Protein AF-A0A3B9HZF1-F1 (afdb_monomer_lite)

Sequence (128 aa):
EDDALPRITVPADITVSQLGKYLEVDAVAIVKKLFSIGVVASLNQRLEDSHIQMIGQEFGKDIVFSEDVFEIEDTEDAASDLKLRPPVVTIMGHVDHGKTSLIDYIRKAHVADKEFGGITQHIGAYQV

Secondary structure (DSSP, 8-state):
----PPEEEEESS-BHHHHHHHHTS-HHHHHHHHHHTT----TT-B--HHHHHHHHHHTT-EEEEE--------PPPPTTT----PPP-----STTS-HHHHHHHHHT---GGGSGGGS--S------

pLDDT: mean 83.38, std 10.94, range [35.78, 94.12]

Structure (mmCIF, N/CA/C/O backbone):
data_AF-A0A3B9HZF1-F1
#
_entry.id   AF-A0A3B9HZF1-F1
#
loop_
_atom_site.group_PDB
_atom_site.id
_atom_site.type_symbol
_atom_site.label_atom_id
_atom_site.label_alt_id
_atom_site.label_comp_id
_atom_site.label_asym_id
_atom_site.label_entity_id
_atom_site.label_seq_id
_atom_site.pdbx_PDB_ins_code
_atom_site.Cartn_x
_atom_site.Cartn_y
_atom_site.Cartn_z
_atom_site.occupancy
_atom_site.B_iso_or_equiv
_atom_site.auth_seq_id
_atom_site.auth_comp_id
_atom_site.auth_asym_id
_atom_site.auth_atom_id
_atom_site.pdbx_PDB_model_num
ATOM 1 N N . GLU A 1 1 ? -24.466 -6.651 36.541 1.00 35.78 1 GLU A N 1
ATOM 2 C CA . GLU A 1 1 ? -24.026 -7.595 35.499 1.00 35.78 1 GLU A CA 1
ATOM 3 C C . GLU A 1 1 ? -23.983 -6.812 34.196 1.00 35.78 1 GLU A C 1
ATOM 5 O O . GLU A 1 1 ? -24.959 -6.137 33.901 1.00 35.78 1 GLU A O 1
ATOM 10 N N . ASP A 1 2 ? -22.790 -6.772 33.601 1.00 48.22 2 ASP A N 1
ATOM 11 C CA . ASP A 1 2 ? -22.318 -6.097 32.377 1.00 48.22 2 ASP A CA 1
ATOM 12 C C . ASP A 1 2 ? -23.164 -4.982 31.736 1.00 48.22 2 ASP A C 1
ATOM 14 O O . ASP A 1 2 ? -23.992 -5.226 30.864 1.00 48.22 2 ASP A O 1
ATOM 18 N N . ASP A 1 3 ? -22.822 -3.731 32.062 1.00 51.53 3 ASP A N 1
ATOM 19 C CA . ASP A 1 3 ? -23.144 -2.544 31.252 1.00 51.53 3 ASP A CA 1
ATOM 20 C C . ASP A 1 3 ? -22.057 -2.358 30.171 1.00 51.53 3 ASP A C 1
ATOM 22 O O . ASP A 1 3 ? -21.340 -1.357 30.112 1.00 51.53 3 ASP A O 1
ATOM 26 N N . ALA A 1 4 ? -21.818 -3.415 29.389 1.00 65.31 4 ALA A N 1
ATOM 27 C CA . ALA A 1 4 ? -20.789 -3.414 28.358 1.00 65.31 4 ALA A CA 1
ATOM 28 C C . ALA A 1 4 ? -21.303 -2.633 27.142 1.00 65.31 4 ALA A C 1
ATOM 30 O O . ALA A 1 4 ? -22.179 -3.104 26.413 1.00 65.31 4 ALA A O 1
ATOM 31 N N . LEU A 1 5 ? -20.757 -1.431 26.931 1.00 72.25 5 LEU A N 1
ATOM 32 C CA . LEU A 1 5 ? -21.042 -0.624 25.746 1.00 72.25 5 LEU A CA 1
ATOM 33 C C . LEU A 1 5 ? -20.802 -1.456 24.468 1.00 72.25 5 LEU A C 1
ATOM 35 O O . LEU A 1 5 ? -19.841 -2.231 24.413 1.00 72.25 5 LEU A O 1
ATOM 39 N N . PRO A 1 6 ? -21.638 -1.305 23.425 1.00 81.25 6 PRO A N 1
ATOM 40 C CA . PRO A 1 6 ? -21.430 -1.976 22.148 1.00 81.25 6 PRO A CA 1
ATOM 41 C C . PRO A 1 6 ? -20.037 -1.658 21.597 1.00 81.25 6 PRO A C 1
ATOM 43 O O . PRO A 1 6 ? -19.693 -0.496 21.362 1.00 81.25 6 PRO A O 1
ATOM 46 N N . ARG A 1 7 ? -19.238 -2.711 21.397 1.00 84.19 7 ARG A N 1
ATOM 47 C CA . ARG A 1 7 ? -17.890 -2.606 20.837 1.00 84.19 7 ARG A CA 1
ATOM 48 C C . ARG A 1 7 ? -17.957 -2.363 19.341 1.00 84.19 7 ARG A C 1
ATOM 50 O O . ARG A 1 7 ? -18.601 -3.123 18.618 1.00 84.19 7 ARG A O 1
ATOM 57 N N . ILE A 1 8 ? -17.252 -1.336 18.886 1.00 86.38 8 ILE A N 1
ATOM 58 C CA . ILE A 1 8 ? -17.058 -1.056 17.468 1.00 86.38 8 ILE A CA 1
ATOM 59 C C . ILE A 1 8 ? -15.575 -1.096 17.129 1.00 86.38 8 ILE A C 1
ATOM 61 O O . ILE A 1 8 ? -14.732 -0.590 17.869 1.00 86.38 8 ILE A O 1
ATOM 65 N N . THR A 1 9 ? -15.269 -1.691 15.984 1.00 85.56 9 THR A N 1
ATOM 66 C CA . THR A 1 9 ? -13.916 -1.706 15.443 1.00 85.56 9 THR A CA 1
ATOM 67 C C . THR A 1 9 ? -13.769 -0.569 14.445 1.00 85.56 9 THR A C 1
ATOM 69 O O . THR A 1 9 ? -14.561 -0.473 13.504 1.00 85.56 9 THR A O 1
ATOM 72 N N . VAL A 1 10 ? -12.776 0.296 14.649 1.00 86.62 10 VAL A N 1
ATOM 73 C CA . VAL A 1 10 ? -12.472 1.410 13.739 1.00 86.62 10 VAL A CA 1
ATOM 74 C C . VAL A 1 10 ? -10.992 1.400 13.350 1.00 86.62 10 VAL A C 1
ATOM 76 O O . VAL A 1 10 ? -10.158 1.037 14.178 1.00 86.62 10 VAL A O 1
ATOM 79 N N . PRO A 1 11 ? -10.631 1.833 12.132 1.00 83.62 11 PRO A N 1
ATOM 80 C CA . PRO A 1 11 ? -9.235 2.057 11.769 1.00 83.62 11 PRO A CA 1
ATOM 81 C C . PRO A 1 11 ? -8.563 3.081 12.690 1.00 83.62 11 PRO A C 1
ATOM 83 O O . PRO A 1 11 ? -9.188 4.083 13.040 1.00 83.62 11 PRO A O 1
ATOM 86 N N . ALA A 1 12 ? -7.286 2.867 13.024 1.00 77.56 12 ALA A N 1
ATOM 87 C CA . ALA A 1 12 ? -6.489 3.831 13.794 1.00 77.56 12 ALA A CA 1
ATOM 88 C C . ALA A 1 12 ? -6.352 5.187 13.068 1.00 77.56 12 ALA A C 1
ATOM 90 O O . ALA A 1 12 ? -6.384 6.246 13.682 1.00 77.56 12 ALA A O 1
ATOM 91 N N . ASP A 1 13 ? -6.289 5.177 11.732 1.00 82.75 13 ASP A N 1
ATOM 92 C CA . ASP A 1 13 ? -6.177 6.392 10.916 1.00 82.75 13 ASP A CA 1
ATOM 93 C C . ASP A 1 13 ? -7.543 6.836 10.359 1.00 82.75 13 ASP A C 1
ATOM 95 O O . ASP A 1 13 ? -7.844 6.670 9.172 1.00 82.75 13 A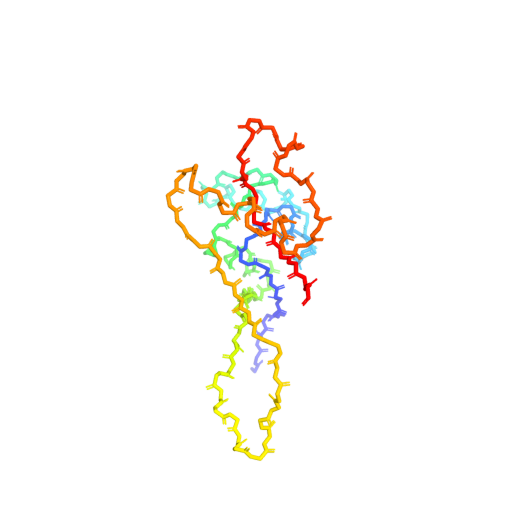SP A O 1
ATOM 99 N N . ILE A 1 14 ? -8.401 7.375 11.232 1.00 89.31 14 ILE A N 1
ATOM 100 C CA . ILE A 1 14 ? -9.775 7.776 10.890 1.00 89.31 14 ILE A CA 1
ATOM 101 C C . ILE A 1 14 ? -10.020 9.287 11.043 1.00 89.31 14 ILE A C 1
ATOM 103 O O . ILE A 1 14 ? -9.559 9.948 11.975 1.00 89.31 14 ILE A O 1
ATOM 107 N N . THR A 1 15 ? -10.783 9.861 10.107 1.00 92.38 15 THR A N 1
ATOM 108 C CA . THR A 1 15 ? -11.225 11.267 10.168 1.00 92.38 15 THR A CA 1
ATOM 109 C C . THR A 1 15 ? -12.522 11.443 10.957 1.00 92.38 15 THR A C 1
ATOM 111 O O . THR A 1 15 ? -13.315 10.510 11.069 1.00 92.38 15 THR A O 1
ATOM 114 N N . VAL A 1 16 ? -12.811 12.665 11.420 1.00 91.56 16 VAL A N 1
ATOM 115 C CA . VAL A 1 16 ? -14.075 13.004 12.113 1.00 91.56 16 VAL A CA 1
ATOM 116 C C . VAL A 1 16 ? -15.314 12.553 11.322 1.00 91.56 16 VAL A C 1
ATOM 118 O O . VAL A 1 16 ? -16.250 11.982 11.882 1.00 91.56 16 VAL A O 1
ATOM 121 N N . SER A 1 17 ? -15.323 12.783 10.005 1.00 89.94 17 SER A N 1
ATOM 122 C CA . SER A 1 17 ? -16.438 12.397 9.132 1.00 89.94 17 SER A CA 1
ATOM 123 C C . SER A 1 17 ? -16.625 10.883 9.029 1.00 89.94 17 SER A C 1
ATOM 125 O O . SER A 1 17 ? -17.757 10.404 8.972 1.00 89.94 17 SER A O 1
ATOM 127 N N . GLN A 1 18 ? -15.529 10.125 9.008 1.00 89.19 18 GLN A N 1
ATOM 128 C CA . GLN A 1 18 ? -15.562 8.669 8.971 1.00 89.19 18 GLN A CA 1
ATOM 129 C C . GLN A 1 18 ? -15.961 8.114 10.335 1.00 89.19 18 GLN A C 1
ATOM 131 O O . GLN A 1 18 ? -16.821 7.242 10.384 1.00 89.19 18 GLN A O 1
ATOM 136 N N . LEU A 1 19 ? -15.429 8.664 11.429 1.00 89.75 19 LEU A N 1
ATOM 137 C CA . LEU A 1 19 ? -15.791 8.267 12.787 1.00 89.75 19 LEU A CA 1
ATOM 138 C C . LEU A 1 19 ? -17.299 8.419 13.030 1.00 89.75 19 LEU A C 1
ATOM 140 O O . LEU A 1 19 ? -17.917 7.516 13.583 1.00 89.75 19 LEU A O 1
ATOM 144 N N . GLY A 1 20 ? -17.916 9.491 12.521 1.00 89.50 20 GLY A N 1
ATOM 145 C CA . GLY A 1 20 ? -19.374 9.660 12.550 1.00 89.50 20 GLY A CA 1
ATOM 146 C C . GLY A 1 20 ? -20.145 8.531 11.863 1.00 89.50 20 GLY A C 1
ATOM 147 O O . GLY A 1 20 ? -21.185 8.108 12.361 1.00 89.50 20 GLY A O 1
ATOM 148 N N . LYS A 1 21 ? -19.612 7.962 10.774 1.00 89.88 21 LYS A N 1
ATOM 149 C CA . LYS A 1 21 ? -20.233 6.808 10.100 1.00 89.88 21 LYS A CA 1
ATOM 150 C C . LYS A 1 21 ? -20.165 5.536 10.945 1.00 89.88 21 LYS A C 1
ATOM 152 O O . LYS A 1 21 ? -21.148 4.810 10.982 1.00 89.88 21 LYS A O 1
ATOM 157 N N . TYR A 1 22 ? -19.048 5.282 11.630 1.00 87.81 22 TYR A N 1
ATOM 158 C CA . TYR A 1 22 ? -18.905 4.121 12.526 1.00 87.81 22 TYR A CA 1
ATOM 159 C C . TYR A 1 22 ? -19.734 4.275 13.807 1.00 87.81 22 TYR A C 1
ATOM 161 O O . TYR A 1 22 ? -20.329 3.318 14.306 1.00 87.81 22 TYR A O 1
ATOM 169 N N . LEU A 1 23 ? -19.804 5.497 14.334 1.00 87.69 23 LEU A N 1
ATOM 170 C CA . LEU A 1 23 ? -20.603 5.812 15.511 1.00 87.69 23 LEU A CA 1
ATOM 171 C C . LEU A 1 23 ? -22.097 5.954 15.200 1.00 87.69 23 LEU A C 1
ATOM 173 O O . LEU A 1 23 ? -22.881 5.912 16.140 1.00 87.69 23 LEU A O 1
ATOM 177 N N . GLU A 1 24 ? -22.506 6.030 13.930 1.00 87.44 24 GLU A N 1
ATOM 178 C CA . GLU A 1 24 ? -23.885 6.335 13.500 1.00 87.44 24 GLU A CA 1
ATOM 179 C C . GLU A 1 24 ? -24.389 7.668 14.078 1.00 87.44 24 GLU A C 1
ATOM 181 O O . GLU A 1 24 ? -25.546 7.824 14.465 1.00 87.44 24 GLU A O 1
ATOM 186 N N . VAL A 1 25 ? -23.485 8.645 14.143 1.00 88.12 25 VAL A N 1
ATOM 187 C CA . VAL A 1 25 ? -23.723 9.979 14.697 1.00 88.12 25 VAL A CA 1
ATOM 188 C C . VAL A 1 25 ? -23.297 11.025 13.673 1.00 88.12 25 VAL A C 1
ATOM 190 O O . VAL A 1 25 ? -22.292 10.872 12.976 1.00 88.12 25 VAL A O 1
ATOM 193 N N . ASP A 1 26 ? -24.034 12.133 13.603 1.00 90.94 26 ASP A N 1
ATOM 194 C CA . ASP A 1 26 ? -23.664 13.259 12.752 1.00 90.94 26 ASP A CA 1
ATOM 195 C C . ASP A 1 26 ? -22.26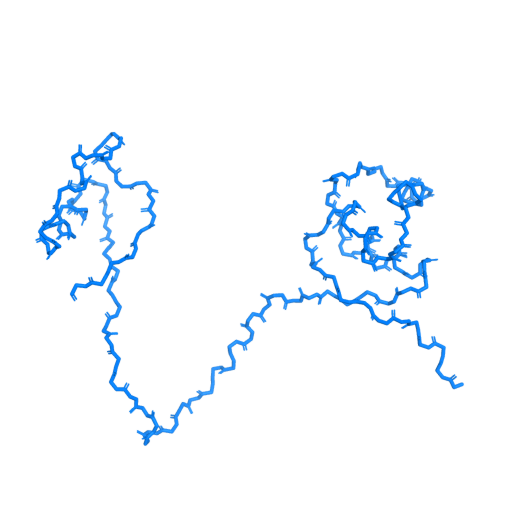2 13.781 13.088 1.00 90.94 26 ASP A C 1
ATOM 197 O O . ASP A 1 26 ? -21.966 14.165 14.222 1.00 90.94 26 ASP A O 1
ATOM 201 N N . ALA A 1 27 ? -21.411 13.908 12.068 1.00 89.19 27 ALA A N 1
ATOM 202 C CA . ALA A 1 27 ? -20.053 14.430 12.226 1.00 89.19 27 ALA A CA 1
ATOM 203 C C . ALA A 1 27 ? -20.030 15.831 12.872 1.00 89.19 27 ALA A C 1
ATOM 205 O O . ALA A 1 27 ? -19.103 16.175 13.601 1.00 89.19 27 ALA A O 1
ATOM 206 N N . VAL A 1 28 ? -21.085 16.629 12.673 1.00 90.25 28 VAL A N 1
ATOM 207 C CA . VAL A 1 28 ? -21.257 17.942 13.315 1.00 90.25 28 VAL A CA 1
ATOM 208 C C . VAL A 1 28 ? -21.399 17.822 14.837 1.00 90.25 28 VAL A C 1
ATOM 210 O O . VAL A 1 28 ? -20.906 18.685 15.564 1.00 90.25 28 VAL A O 1
ATOM 213 N N . ALA A 1 29 ? -22.051 16.771 15.340 1.00 89.50 29 ALA A N 1
ATOM 214 C CA . ALA A 1 29 ? -22.163 16.526 16.776 1.00 89.50 29 ALA A CA 1
ATOM 215 C C . ALA A 1 29 ? -20.800 16.163 17.383 1.00 89.50 29 ALA A C 1
ATOM 217 O O . ALA A 1 29 ? -20.455 16.672 18.449 1.00 89.50 29 ALA A O 1
ATOM 218 N N . ILE A 1 30 ? -19.989 15.384 16.661 1.00 89.62 30 ILE A N 1
ATOM 219 C CA . ILE A 1 30 ? -18.618 15.045 17.066 1.00 89.62 30 ILE A CA 1
ATOM 220 C C . ILE A 1 30 ? -17.739 16.302 17.117 1.00 89.62 30 ILE A C 1
ATOM 222 O O . ILE A 1 30 ? -17.067 16.536 18.118 1.00 89.62 30 ILE A O 1
ATOM 226 N N . VAL A 1 31 ? -17.799 17.171 16.098 1.00 90.25 31 VAL A N 1
ATOM 227 C CA . VAL A 1 31 ? -17.055 18.449 16.092 1.00 90.25 31 VAL A CA 1
ATOM 228 C C . VAL A 1 31 ? -17.438 19.327 17.288 1.00 90.25 31 VAL A C 1
ATOM 230 O O . VAL A 1 31 ? -16.567 19.905 17.934 1.00 90.25 31 VAL A O 1
ATOM 233 N N . LYS A 1 32 ? -18.732 19.413 17.625 1.00 89.25 32 LYS A N 1
ATOM 234 C CA . LYS A 1 32 ? -19.202 20.178 18.796 1.00 89.25 32 LYS A CA 1
ATOM 235 C C . LYS A 1 32 ? -18.663 19.620 20.115 1.00 89.25 32 LYS A C 1
ATOM 237 O O . LYS A 1 32 ? -18.355 20.395 21.022 1.00 89.25 32 LYS A O 1
ATOM 242 N N . LYS A 1 33 ? -18.551 18.296 20.230 1.00 88.56 33 LYS A N 1
ATOM 243 C CA . LYS A 1 33 ? -17.990 17.642 21.415 1.00 88.56 33 LYS A CA 1
ATOM 244 C C . LYS A 1 33 ? -16.491 17.862 21.538 1.00 88.56 33 LYS A C 1
ATOM 246 O O . LYS A 1 33 ? -16.051 18.329 22.584 1.00 88.56 33 LYS A O 1
ATOM 251 N N . LEU A 1 34 ? -15.747 17.677 20.449 1.00 88.88 34 LEU A N 1
ATOM 252 C CA . LEU A 1 34 ? -14.320 18.007 20.386 1.00 88.88 34 LEU A CA 1
ATOM 253 C C . LEU A 1 34 ? -14.067 19.472 20.772 1.00 88.88 34 LEU A C 1
ATOM 255 O O . LEU A 1 34 ? -13.195 19.763 21.586 1.00 88.88 34 LEU A O 1
ATOM 259 N N . PHE A 1 35 ? -14.904 20.395 20.296 1.00 89.19 35 PHE A N 1
ATOM 260 C CA . PHE A 1 35 ? -14.793 21.805 20.666 1.00 89.19 35 PHE A CA 1
ATOM 261 C C . PHE A 1 35 ? -15.030 22.052 22.166 1.00 89.19 35 PHE A C 1
ATOM 263 O O . PHE A 1 35 ? -14.364 22.890 22.769 1.00 89.19 35 PHE A O 1
ATOM 270 N N . SER A 1 36 ? -15.945 21.299 22.785 1.00 86.94 36 SER A N 1
ATOM 271 C CA . SER A 1 36 ? -16.276 21.423 24.214 1.00 86.94 36 SER A CA 1
ATOM 272 C C . SER A 1 36 ? -15.126 20.982 25.130 1.00 86.94 36 SER A C 1
ATOM 274 O O . SER A 1 36 ? -15.011 21.490 26.242 1.00 86.94 36 SER A O 1
ATOM 276 N N . ILE A 1 37 ? -14.258 20.085 24.652 1.00 85.06 37 ILE A N 1
ATOM 277 C CA . ILE A 1 37 ? -13.033 19.640 25.342 1.00 85.06 37 ILE A CA 1
ATOM 278 C C . ILE A 1 37 ? -11.786 20.448 24.928 1.00 85.06 37 ILE A C 1
ATOM 280 O O . ILE A 1 37 ? -10.672 20.108 25.313 1.00 85.06 37 ILE A O 1
ATOM 284 N N . GLY A 1 38 ? -11.960 21.529 24.156 1.00 84.88 38 GLY A N 1
ATOM 285 C CA . GLY A 1 38 ? -10.875 22.419 23.724 1.00 84.88 38 GLY A CA 1
ATOM 286 C C . GLY A 1 38 ? -10.120 21.965 22.470 1.00 84.88 38 GLY A C 1
ATOM 287 O O . GLY A 1 38 ? -9.111 22.575 22.115 1.00 84.88 38 GLY A O 1
ATOM 288 N N . VAL A 1 39 ? -10.603 20.934 21.773 1.00 86.25 39 VAL A N 1
ATOM 289 C CA . VAL A 1 39 ? -9.992 20.395 20.552 1.00 86.25 39 VAL A CA 1
ATOM 290 C C . VAL A 1 39 ? -10.705 20.961 19.326 1.00 86.25 39 VAL A C 1
ATOM 292 O O . VAL A 1 39 ? -11.872 20.678 19.057 1.00 86.25 39 VAL A O 1
ATOM 295 N N . VAL A 1 40 ? -9.993 21.766 18.539 1.00 86.56 40 VAL A N 1
ATOM 296 C CA . VAL A 1 40 ? -10.519 22.293 17.274 1.00 86.56 40 VAL A CA 1
ATOM 297 C C . VAL A 1 40 ? -10.217 21.293 16.161 1.00 86.56 40 VAL A C 1
ATOM 299 O O . VAL A 1 40 ? -9.059 21.105 15.789 1.00 86.56 40 VAL A O 1
ATOM 302 N N . ALA A 1 41 ? -11.268 20.666 15.627 1.00 87.31 41 ALA A N 1
ATOM 303 C CA . ALA A 1 41 ? -11.163 19.703 14.538 1.00 87.31 41 ALA A CA 1
ATOM 304 C C . ALA A 1 41 ? -12.106 20.028 13.369 1.00 87.31 41 ALA A C 1
ATOM 306 O O . ALA A 1 41 ? -13.259 20.411 13.575 1.00 87.31 41 ALA A O 1
ATOM 307 N N . SER A 1 42 ? -11.633 19.850 12.132 1.00 89.62 42 SER A N 1
ATOM 308 C CA . SER A 1 42 ? -12.472 19.910 10.922 1.00 89.62 42 SER A CA 1
ATOM 309 C C . SER A 1 42 ? -13.020 18.528 10.528 1.00 89.62 42 SER A C 1
ATOM 311 O O . SER A 1 42 ? -12.517 17.503 10.973 1.00 89.62 42 SER A O 1
ATOM 313 N N . LEU A 1 43 ? -14.034 18.470 9.653 1.00 88.31 43 LEU A N 1
ATOM 314 C CA . LEU A 1 43 ? -14.677 17.206 9.238 1.00 88.31 43 LEU 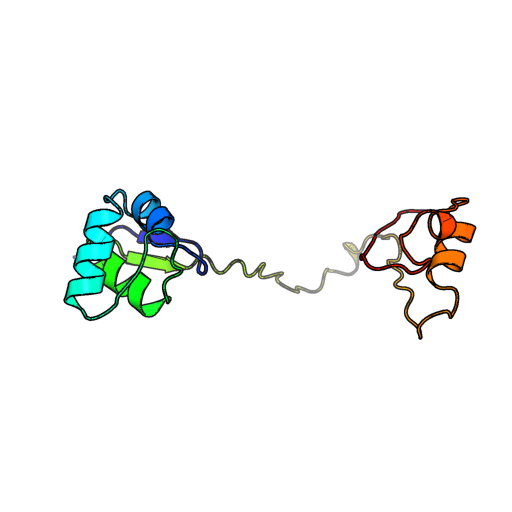A CA 1
ATOM 315 C C . LEU A 1 43 ? -13.704 16.173 8.639 1.00 88.31 43 LEU A C 1
ATOM 317 O O . LEU A 1 43 ? -13.895 14.971 8.809 1.00 88.31 43 LEU A O 1
ATOM 321 N N . ASN A 1 44 ? -12.665 16.640 7.948 1.00 89.56 44 ASN A N 1
ATOM 322 C CA . ASN A 1 44 ? -11.661 15.788 7.304 1.00 89.56 44 ASN A CA 1
ATOM 323 C C . ASN A 1 44 ? -10.382 15.658 8.141 1.00 89.56 44 ASN A C 1
ATOM 325 O O . ASN A 1 44 ? -9.386 15.117 7.666 1.00 89.56 44 ASN A O 1
ATOM 329 N N . GLN A 1 45 ? -10.384 16.182 9.367 1.00 89.69 45 GLN A N 1
ATOM 330 C CA . GLN A 1 45 ? -9.239 16.094 10.256 1.00 89.69 45 GLN A CA 1
ATOM 331 C C . GLN A 1 45 ? -9.152 14.699 10.857 1.00 89.69 45 GLN A C 1
ATOM 333 O O . GLN A 1 45 ? -10.159 14.126 11.276 1.00 89.69 45 GLN A O 1
ATOM 338 N N . ARG A 1 46 ? -7.929 14.177 10.882 1.00 89.19 46 ARG A N 1
ATOM 339 C CA . ARG A 1 46 ? -7.578 12.944 11.580 1.00 89.19 46 ARG A CA 1
ATOM 340 C C . ARG A 1 46 ? -7.563 13.205 13.078 1.00 89.19 46 ARG A C 1
ATOM 342 O O . ARG A 1 46 ? -7.121 14.273 13.509 1.00 89.19 46 ARG A O 1
ATOM 349 N N . LEU A 1 47 ? -8.078 12.253 13.838 1.00 87.56 47 LEU A N 1
ATOM 350 C CA . LEU A 1 47 ? -8.107 12.322 15.292 1.00 87.56 47 LEU A CA 1
ATOM 351 C C . LEU A 1 47 ? -7.046 11.396 15.873 1.00 87.56 47 LEU A C 1
ATOM 353 O O . LEU A 1 47 ? -6.714 10.379 15.280 1.00 87.56 47 LEU A O 1
ATOM 357 N N . GLU A 1 48 ? -6.528 11.772 17.036 1.00 88.06 48 GLU A N 1
ATOM 358 C CA . GLU A 1 48 ? -5.684 10.886 17.832 1.00 88.06 48 GLU A CA 1
ATOM 359 C C . GLU A 1 48 ? -6.543 9.821 18.518 1.00 88.06 48 GLU A C 1
ATOM 361 O O . GLU A 1 48 ? -7.688 10.090 18.900 1.00 88.06 48 GLU A O 1
ATOM 366 N N . ASP A 1 49 ? -5.961 8.648 18.740 1.00 88.12 49 ASP A N 1
ATOM 367 C CA . ASP A 1 49 ? -6.610 7.487 19.355 1.00 88.12 49 ASP A CA 1
ATOM 368 C C . ASP A 1 49 ? -7.300 7.824 20.686 1.00 88.12 49 ASP A C 1
ATOM 370 O O . ASP A 1 49 ? -8.434 7.416 20.940 1.00 88.12 49 ASP A O 1
ATOM 374 N N . SER A 1 50 ? -6.654 8.653 21.508 1.00 87.88 50 SER A N 1
ATOM 375 C CA . SER A 1 50 ? -7.189 9.137 22.785 1.00 87.88 50 SER A CA 1
ATOM 376 C C . SER A 1 50 ? -8.496 9.923 22.616 1.00 87.88 50 SER A C 1
ATOM 378 O O . SER A 1 50 ? -9.456 9.716 23.362 1.00 87.88 50 SER A O 1
ATOM 380 N N . HIS A 1 51 ? -8.568 10.799 21.609 1.00 89.19 51 HIS A N 1
ATOM 381 C CA . HIS A 1 51 ? -9.764 11.578 21.293 1.00 89.19 51 HIS A CA 1
ATOM 382 C C . HIS A 1 51 ? -10.862 10.697 20.703 1.00 89.19 51 HIS A C 1
ATOM 384 O O . HIS A 1 51 ? -12.035 10.889 21.020 1.00 89.19 51 HIS A O 1
ATOM 390 N N . ILE A 1 52 ? -10.494 9.724 19.868 1.00 89.31 52 ILE A N 1
ATOM 391 C CA . ILE A 1 52 ? -11.440 8.776 19.282 1.00 89.31 52 ILE A CA 1
ATOM 392 C C . ILE A 1 52 ? -12.113 7.973 20.399 1.00 89.31 52 ILE A C 1
ATOM 394 O O . ILE A 1 52 ? -13.339 8.0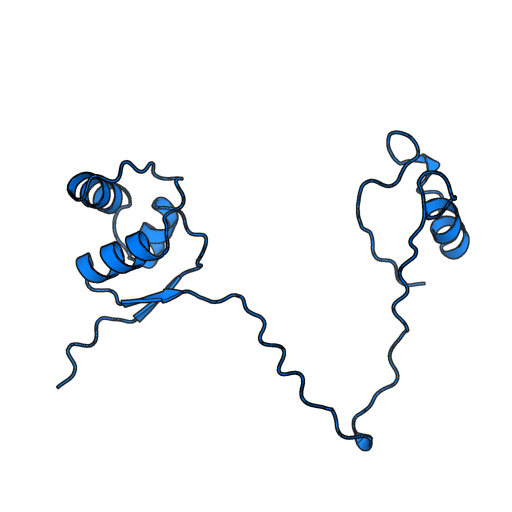01 20.497 1.00 89.31 52 ILE A O 1
ATOM 398 N N . GLN A 1 53 ? -11.333 7.347 21.286 1.00 88.75 53 GLN A N 1
ATOM 399 C CA . GLN A 1 53 ? -11.848 6.572 22.422 1.00 88.75 53 GLN A CA 1
ATOM 400 C C . GLN A 1 53 ? -12.762 7.401 23.328 1.00 88.75 53 GLN A C 1
ATOM 402 O O . GLN A 1 53 ? -13.847 6.945 23.689 1.00 88.75 53 GLN A O 1
ATOM 407 N N . MET A 1 54 ? -12.359 8.632 23.655 1.00 88.56 54 MET A N 1
ATOM 408 C CA . MET A 1 54 ? -13.166 9.536 24.476 1.00 88.56 54 MET A CA 1
ATOM 409 C C . MET A 1 54 ? -14.519 9.840 23.822 1.00 88.56 54 MET A C 1
ATOM 411 O O . MET A 1 54 ? -15.558 9.745 24.473 1.00 88.56 54 MET A O 1
ATOM 415 N N . ILE A 1 55 ? -14.517 10.168 22.527 1.00 90.06 55 ILE A N 1
ATOM 416 C CA . ILE A 1 55 ? -15.745 10.422 21.769 1.00 90.06 55 ILE A CA 1
ATOM 417 C C . ILE A 1 55 ? -16.618 9.162 21.724 1.00 90.06 55 ILE A C 1
ATOM 419 O O . ILE A 1 55 ? -17.823 9.255 21.940 1.00 90.06 55 ILE A O 1
ATOM 423 N N . GLY A 1 56 ? -16.030 7.985 21.506 1.00 89.00 56 GLY A N 1
ATOM 424 C CA . GLY A 1 56 ? -16.747 6.711 21.567 1.00 89.00 56 GLY A CA 1
ATOM 425 C C . GLY A 1 56 ? -17.491 6.522 22.885 1.00 89.00 56 GLY A C 1
ATOM 426 O O . GLY A 1 56 ? -18.703 6.303 22.877 1.00 89.00 56 GLY A O 1
ATOM 427 N N . GLN A 1 57 ? -16.796 6.703 24.010 1.00 87.88 57 GLN A N 1
ATOM 428 C CA . GLN A 1 57 ? -17.383 6.582 25.347 1.00 87.88 57 GLN A CA 1
ATOM 429 C C . GLN A 1 57 ? -18.525 7.582 25.573 1.00 87.88 57 GLN A C 1
ATOM 431 O O . GLN A 1 57 ? -19.566 7.203 26.109 1.00 87.88 57 GLN A O 1
ATOM 436 N N . GLU A 1 58 ? -18.383 8.832 25.118 1.00 86.06 58 GLU A N 1
ATOM 437 C CA . GLU A 1 58 ? -19.460 9.829 25.214 1.00 86.06 58 GLU A CA 1
ATOM 438 C C . GLU A 1 58 ? -20.713 9.447 24.413 1.00 86.06 58 GLU A C 1
ATOM 440 O O . GLU A 1 58 ? -21.827 9.799 24.807 1.00 86.06 58 GLU A O 1
ATOM 445 N N . PHE A 1 59 ? -20.540 8.741 23.295 1.00 87.62 59 PHE A N 1
ATOM 446 C CA . PHE A 1 59 ? -21.633 8.237 22.462 1.00 87.62 59 PHE A CA 1
ATOM 447 C C . PHE A 1 59 ? -22.043 6.798 22.809 1.00 87.62 59 PHE A C 1
ATOM 449 O O . PHE A 1 59 ? -22.836 6.196 22.085 1.00 87.62 59 PHE A O 1
ATOM 456 N N . GLY A 1 60 ? -21.544 6.252 23.923 1.00 84.56 60 GLY A N 1
ATOM 457 C CA . GLY A 1 60 ? -21.920 4.930 24.415 1.00 84.56 60 GLY A CA 1
ATOM 458 C C . GLY A 1 60 ? -21.425 3.777 23.539 1.00 84.56 60 GLY A C 1
ATOM 459 O O . GLY A 1 60 ? -22.103 2.759 23.436 1.00 84.56 60 GLY A O 1
ATOM 460 N N . LYS A 1 61 ? -20.271 3.924 22.883 1.00 87.19 61 LYS A N 1
ATOM 461 C CA . LYS A 1 61 ? -19.629 2.877 22.078 1.00 87.19 61 LYS A CA 1
ATOM 462 C C . LYS A 1 61 ? -18.190 2.673 22.555 1.00 87.19 61 LYS A C 1
ATOM 464 O O . LYS A 1 61 ? -17.438 3.633 22.699 1.00 87.19 61 LYS A O 1
ATOM 469 N N . ASP A 1 62 ? -17.802 1.427 22.800 1.00 86.50 62 ASP A N 1
ATOM 470 C CA . ASP A 1 62 ? -16.420 1.093 23.162 1.00 86.50 62 ASP A CA 1
ATOM 471 C C . ASP A 1 62 ? -15.602 0.921 21.877 1.00 86.50 62 ASP A C 1
ATOM 473 O O . ASP A 1 62 ? -15.956 0.109 21.018 1.00 86.50 62 ASP A O 1
ATOM 477 N N . ILE A 1 63 ? -14.557 1.731 21.701 1.00 87.50 63 ILE A N 1
ATOM 478 C CA . ILE A 1 63 ? -13.785 1.750 20.457 1.00 87.50 63 ILE A CA 1
ATOM 479 C C . ILE A 1 63 ? -12.561 0.859 20.590 1.00 87.50 63 ILE A C 1
ATOM 481 O O . ILE A 1 63 ? -11.659 1.127 21.383 1.00 87.50 63 ILE A O 1
ATOM 485 N N . VAL A 1 64 ? -12.509 -0.151 19.728 1.00 85.62 64 VAL A N 1
ATOM 486 C CA . VAL A 1 64 ? -11.334 -0.989 19.515 1.00 85.62 64 VAL A CA 1
ATOM 487 C C . VAL A 1 64 ? -10.710 -0.582 18.189 1.00 85.62 64 VAL A C 1
ATOM 489 O O . VAL A 1 64 ? -11.383 -0.553 17.157 1.00 85.62 64 VAL A O 1
ATOM 492 N N . PHE A 1 65 ? -9.424 -0.258 18.201 1.00 85.38 65 PHE A N 1
ATOM 493 C CA . PHE A 1 65 ? -8.714 0.010 16.961 1.00 85.38 65 PHE A CA 1
ATOM 494 C C . PHE A 1 65 ? -8.474 -1.304 16.228 1.00 85.38 65 PHE A C 1
ATOM 496 O O . PHE A 1 65 ? -8.002 -2.270 16.828 1.00 85.38 65 PHE A O 1
ATOM 503 N N . SER A 1 66 ? -8.809 -1.360 14.938 1.00 76.38 66 SER A N 1
ATOM 504 C CA . SER A 1 66 ? -8.248 -2.401 14.086 1.00 76.38 66 SER A CA 1
ATOM 505 C C . SER A 1 66 ? -6.768 -2.091 13.947 1.00 76.38 66 SER A C 1
ATOM 507 O O . SER A 1 66 ? -6.365 -1.216 13.178 1.00 76.38 66 SER A O 1
ATOM 509 N N . GLU A 1 67 ? -5.960 -2.794 14.725 1.00 63.25 67 GLU A N 1
ATOM 510 C CA . GLU A 1 67 ? -4.588 -3.038 14.344 1.00 63.25 67 GLU A CA 1
ATOM 511 C C . GLU A 1 67 ? -4.658 -3.791 13.012 1.00 63.25 67 GLU A C 1
ATOM 513 O O . GLU A 1 67 ? -4.899 -4.993 12.977 1.00 63.25 67 GLU A O 1
ATOM 518 N N . ASP A 1 68 ? -4.457 -3.092 11.891 1.00 53.12 68 ASP A N 1
ATOM 519 C CA . ASP A 1 68 ? -4.035 -3.724 10.634 1.00 53.12 68 ASP A CA 1
ATOM 520 C C . ASP A 1 68 ? -2.590 -4.237 10.803 1.00 53.12 68 ASP A C 1
ATOM 522 O O . ASP A 1 68 ? -1.695 -3.987 9.995 1.00 53.12 68 ASP A O 1
ATOM 526 N N . VAL A 1 69 ? -2.326 -4.928 11.908 1.00 49.12 69 VAL A N 1
ATOM 527 C CA . VAL A 1 69 ? -1.182 -5.794 12.052 1.00 49.12 69 VAL A CA 1
ATOM 528 C C . VAL A 1 69 ? -1.679 -7.082 11.429 1.00 49.12 69 VAL A C 1
ATOM 530 O O . VAL A 1 69 ? -2.464 -7.827 12.009 1.00 49.12 69 VAL A O 1
ATOM 533 N N . PHE A 1 70 ? -1.257 -7.334 10.194 1.00 47.16 70 PHE A N 1
ATOM 534 C CA . PHE A 1 70 ? -1.139 -8.712 9.757 1.00 47.16 70 PHE A CA 1
ATOM 535 C C . PHE A 1 70 ? -0.168 -9.368 10.746 1.00 47.16 70 PHE A C 1
ATOM 537 O O . PHE A 1 70 ? 1.044 -9.320 10.541 1.00 47.16 70 PHE A O 1
ATOM 544 N N . GLU A 1 71 ? -0.682 -9.903 11.856 1.00 49.50 71 GLU A N 1
ATOM 545 C CA . GLU A 1 71 ? 0.054 -10.833 12.699 1.00 49.50 71 GLU A CA 1
ATOM 546 C C . GLU A 1 71 ? 0.236 -12.079 11.843 1.00 49.50 71 GLU A C 1
ATOM 548 O O . GLU A 1 71 ? -0.585 -12.994 11.809 1.00 49.50 71 GLU A O 1
ATOM 553 N N . ILE A 1 72 ? 1.289 -12.059 11.031 1.00 61.44 72 ILE A N 1
ATOM 554 C CA . ILE A 1 72 ? 1.806 -13.268 10.426 1.00 61.44 72 ILE A CA 1
ATOM 555 C C . ILE A 1 72 ? 2.387 -14.032 11.610 1.00 61.44 72 ILE A C 1
ATOM 557 O O . ILE A 1 72 ? 3.479 -13.711 12.077 1.00 61.44 72 ILE A O 1
ATOM 561 N N . GLU A 1 73 ? 1.621 -14.979 12.148 1.00 63.47 73 GLU A N 1
ATOM 562 C CA . GLU A 1 73 ? 2.157 -15.973 13.069 1.00 63.47 73 GLU A CA 1
ATOM 563 C C . GLU A 1 73 ? 3.281 -16.711 12.332 1.00 63.47 73 GLU A C 1
ATOM 565 O O . GLU A 1 73 ? 3.035 -17.571 11.485 1.00 63.47 73 GLU A O 1
ATOM 570 N N . ASP A 1 74 ? 4.524 -16.326 12.619 1.00 63.84 74 ASP A N 1
ATOM 571 C CA . ASP A 1 74 ? 5.731 -16.940 12.067 1.00 63.84 74 ASP A CA 1
ATOM 572 C C . ASP A 1 74 ? 5.956 -18.275 12.795 1.00 63.84 74 ASP A C 1
ATOM 574 O O . ASP A 1 74 ? 6.808 -18.427 13.671 1.00 63.84 74 ASP A O 1
ATOM 578 N N . THR A 1 75 ? 5.069 -19.230 12.522 1.00 75.31 75 THR A N 1
ATOM 579 C CA . THR A 1 75 ? 5.202 -20.608 12.985 1.00 75.31 75 THR A CA 1
ATOM 580 C C . THR A 1 75 ? 6.052 -21.363 11.974 1.00 75.31 75 THR A C 1
ATOM 582 O O . THR A 1 75 ? 5.797 -21.316 10.773 1.00 75.31 75 THR A O 1
ATOM 585 N N . GLU A 1 76 ? 7.104 -22.036 12.444 1.00 79.50 76 GLU A N 1
ATOM 586 C CA . GLU A 1 76 ? 7.924 -22.861 11.560 1.00 79.50 76 GLU A CA 1
ATOM 587 C C . GLU A 1 76 ? 7.073 -24.003 10.990 1.00 79.50 76 GLU A C 1
ATOM 589 O O . GLU A 1 76 ? 6.565 -24.849 11.731 1.00 79.50 76 GLU A O 1
ATOM 594 N N . ASP A 1 77 ? 6.936 -24.035 9.663 1.00 80.81 77 ASP A N 1
ATOM 595 C CA . ASP A 1 77 ? 6.296 -25.141 8.958 1.00 80.81 77 ASP A CA 1
ATOM 596 C C . ASP A 1 77 ? 7.034 -26.460 9.246 1.00 80.81 77 ASP A C 1
ATOM 598 O O . ASP A 1 77 ? 8.270 -26.523 9.279 1.00 80.81 77 ASP A O 1
ATOM 602 N N . ALA A 1 78 ? 6.292 -27.563 9.382 1.00 87.81 78 ALA A N 1
ATOM 603 C CA . ALA A 1 78 ? 6.912 -28.879 9.450 1.00 87.81 78 ALA A CA 1
ATOM 604 C C . ALA A 1 78 ? 7.665 -29.179 8.140 1.00 87.81 78 ALA A C 1
ATOM 606 O O . ALA A 1 78 ? 7.213 -28.846 7.045 1.00 87.81 78 ALA A O 1
ATOM 607 N N . ALA A 1 79 ? 8.795 -29.891 8.223 1.00 83.12 79 ALA A N 1
ATOM 608 C CA . ALA A 1 7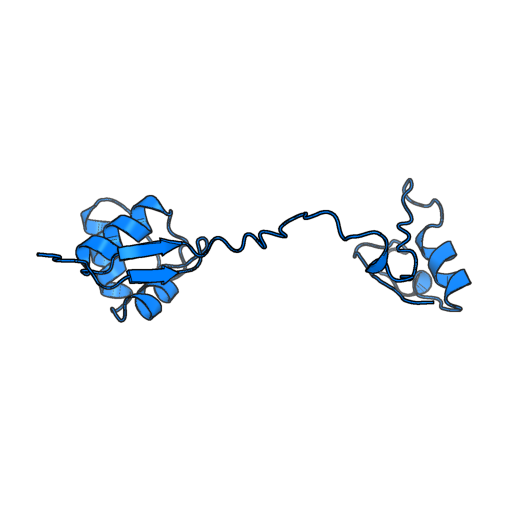9 ? 9.625 -30.192 7.050 1.00 83.12 79 ALA A CA 1
ATOM 609 C C . ALA A 1 79 ? 8.874 -30.935 5.923 1.00 83.12 79 ALA A C 1
ATOM 611 O O . ALA A 1 79 ? 9.262 -30.835 4.760 1.00 83.12 79 ALA A O 1
ATOM 612 N N . SER A 1 80 ? 7.808 -31.673 6.255 1.00 88.88 80 SER A N 1
ATOM 613 C CA . SER A 1 80 ? 6.930 -32.348 5.293 1.00 88.88 80 SER A CA 1
ATOM 614 C C . SER A 1 80 ? 6.017 -31.403 4.510 1.00 88.88 80 SER A C 1
ATOM 616 O O . SER A 1 80 ? 5.583 -31.763 3.417 1.00 88.88 80 SER A O 1
ATOM 618 N N . ASP A 1 81 ? 5.725 -30.222 5.055 1.00 87.81 81 ASP A N 1
ATOM 619 C CA . ASP A 1 81 ? 4.764 -29.266 4.496 1.00 87.81 81 ASP A CA 1
ATOM 620 C C . ASP A 1 81 ? 5.436 -28.213 3.601 1.00 87.81 81 ASP A C 1
ATOM 622 O O . ASP A 1 81 ? 4.762 -27.490 2.860 1.00 87.81 81 ASP A O 1
ATOM 626 N N . LEU A 1 82 ? 6.775 -28.179 3.592 1.00 89.00 82 LEU A N 1
ATOM 627 C CA . LEU A 1 82 ? 7.568 -27.298 2.744 1.00 89.00 82 LEU A CA 1
ATOM 628 C C . LEU A 1 82 ? 7.335 -27.591 1.256 1.00 89.00 82 LEU A C 1
ATOM 630 O O . LEU A 1 82 ? 7.547 -28.698 0.758 1.00 89.00 82 LEU A O 1
ATOM 634 N N . LYS A 1 83 ? 6.955 -26.548 0.515 1.00 90.00 83 LYS A N 1
ATOM 635 C CA . LYS A 1 83 ? 6.752 -26.597 -0.938 1.00 90.00 83 LYS A CA 1
ATOM 636 C C . LYS A 1 83 ? 7.812 -25.782 -1.660 1.00 90.00 83 LYS A C 1
ATOM 638 O O . LYS A 1 83 ? 8.239 -24.725 -1.197 1.00 90.00 83 LYS A O 1
ATOM 643 N N . LEU A 1 84 ? 8.200 -26.250 -2.845 1.00 92.25 84 LEU A N 1
ATOM 644 C CA . LEU A 1 84 ? 9.074 -25.491 -3.730 1.00 92.25 84 LEU A CA 1
ATOM 645 C C . LEU A 1 84 ? 8.355 -24.208 -4.171 1.00 92.25 84 LEU A C 1
ATOM 647 O O . LEU A 1 84 ? 7.264 -24.271 -4.740 1.00 92.25 84 LEU A O 1
ATOM 651 N N . ARG A 1 85 ? 8.976 -23.052 -3.928 1.00 91.44 85 ARG A N 1
ATOM 652 C CA . ARG A 1 85 ? 8.470 -21.738 -4.343 1.00 91.44 85 ARG A CA 1
ATOM 653 C C . ARG A 1 85 ? 9.466 -21.036 -5.267 1.00 91.44 85 ARG A C 1
ATOM 655 O O . ARG A 1 85 ? 10.671 -21.242 -5.105 1.00 91.44 85 ARG A O 1
ATOM 662 N N . PRO A 1 86 ? 8.998 -20.210 -6.219 1.00 91.50 86 PRO A N 1
ATOM 663 C CA . PRO A 1 86 ? 9.890 -19.393 -7.030 1.00 91.50 86 PRO A CA 1
ATOM 664 C C . PRO A 1 86 ? 10.746 -18.465 -6.151 1.00 91.50 86 PRO A C 1
ATOM 666 O O . PRO A 1 86 ? 10.238 -17.932 -5.159 1.00 91.50 86 PRO A O 1
ATOM 669 N N . PRO A 1 87 ? 12.028 -18.251 -6.489 1.00 93.94 87 PRO A N 1
ATOM 670 C CA . PRO A 1 87 ? 12.864 -17.297 -5.775 1.00 93.94 87 PRO A CA 1
ATOM 671 C C . PRO A 1 87 ? 12.388 -15.866 -6.046 1.00 93.94 87 PRO A C 1
ATOM 673 O O . PRO A 1 87 ? 12.094 -15.500 -7.183 1.00 93.94 87 PRO A O 1
ATOM 676 N N . VAL A 1 88 ? 12.364 -15.040 -5.002 1.00 94.12 88 VAL A N 1
ATOM 677 C CA . VAL A 1 88 ? 12.156 -13.593 -5.124 1.00 94.12 88 VAL A CA 1
ATOM 678 C C . VAL A 1 88 ? 13.525 -12.924 -5.118 1.00 94.12 88 VAL A C 1
ATOM 680 O O . VAL A 1 88 ? 14.324 -13.156 -4.212 1.00 94.12 88 VAL A O 1
ATOM 683 N N . VAL A 1 89 ? 13.811 -12.117 -6.141 1.00 93.12 89 VAL A N 1
ATOM 684 C CA . VAL A 1 89 ? 15.114 -11.466 -6.325 1.00 93.12 89 VAL A CA 1
ATOM 685 C C . VAL A 1 89 ? 14.930 -9.955 -6.377 1.00 93.12 89 VAL A C 1
ATOM 687 O O . VAL A 1 89 ? 14.182 -9.446 -7.209 1.00 93.12 89 VAL A O 1
ATOM 690 N N . THR A 1 90 ? 15.661 -9.238 -5.522 1.00 93.12 90 THR A N 1
ATOM 691 C CA . THR A 1 90 ? 15.718 -7.770 -5.524 1.00 93.12 90 THR A CA 1
ATOM 692 C C . THR A 1 90 ? 17.056 -7.310 -6.090 1.00 93.12 90 THR A C 1
ATOM 694 O O . THR A 1 90 ? 18.110 -7.790 -5.676 1.00 93.12 90 THR A O 1
ATOM 697 N N . ILE A 1 91 ? 17.029 -6.352 -7.019 1.00 89.88 91 ILE A N 1
ATOM 698 C CA . ILE A 1 91 ? 18.233 -5.767 -7.622 1.00 89.88 91 ILE A CA 1
ATOM 699 C C . ILE A 1 91 ? 18.456 -4.374 -7.026 1.00 89.88 91 ILE A C 1
ATOM 701 O O . ILE A 1 91 ? 17.673 -3.455 -7.256 1.00 89.88 91 ILE A O 1
ATOM 705 N N . MET A 1 92 ? 19.538 -4.217 -6.262 1.00 92.06 92 MET A N 1
ATOM 706 C CA . MET A 1 92 ? 19.925 -2.961 -5.604 1.00 92.06 92 MET A CA 1
ATOM 707 C C . MET A 1 92 ? 21.275 -2.456 -6.132 1.00 92.06 92 MET A C 1
ATOM 709 O O . MET A 1 92 ? 22.055 -3.216 -6.701 1.00 92.06 92 MET A O 1
ATOM 713 N N . GLY A 1 93 ? 21.563 -1.163 -5.958 1.00 91.56 93 GLY A N 1
ATOM 714 C CA . GLY A 1 93 ? 22.819 -0.551 -6.408 1.00 91.56 93 GLY A CA 1
ATOM 715 C C . GLY A 1 93 ? 22.728 0.964 -6.611 1.00 91.56 93 GLY A C 1
ATOM 716 O O . GLY A 1 93 ? 21.631 1.532 -6.618 1.00 91.56 93 GLY A O 1
ATOM 717 N N . HIS A 1 94 ? 23.880 1.611 -6.810 1.00 90.81 94 HIS A N 1
ATOM 718 C CA . HIS A 1 94 ? 23.995 3.061 -7.011 1.00 90.81 94 HIS A CA 1
ATOM 719 C C . HIS A 1 94 ? 23.236 3.550 -8.259 1.00 90.81 94 HIS A C 1
ATOM 721 O O . HIS A 1 94 ? 22.845 2.755 -9.125 1.00 90.81 94 HIS A O 1
ATOM 727 N N . VAL A 1 95 ? 22.967 4.855 -8.325 1.00 85.75 95 VAL A N 1
ATOM 728 C CA . VAL A 1 95 ? 22.313 5.495 -9.478 1.00 85.75 95 VAL A CA 1
ATOM 729 C C . VAL A 1 95 ? 23.159 5.251 -10.740 1.00 85.75 95 VAL A C 1
ATOM 731 O O . VAL A 1 95 ? 24.374 5.112 -10.649 1.00 85.75 95 VAL A O 1
ATOM 734 N N . ASP A 1 96 ? 22.503 5.071 -11.887 1.00 84.19 96 ASP A N 1
ATOM 735 C CA . ASP A 1 96 ? 23.119 4.828 -13.207 1.00 84.19 96 ASP A CA 1
ATOM 736 C C . ASP A 1 96 ? 23.945 3.540 -13.387 1.00 84.19 96 ASP A C 1
ATOM 738 O O . ASP A 1 96 ? 24.549 3.319 -14.430 1.00 84.19 96 ASP A O 1
ATOM 742 N N . HIS A 1 97 ? 23.891 2.599 -12.440 1.00 90.50 97 HIS A N 1
ATOM 743 C CA . HIS A 1 97 ? 24.518 1.273 -12.592 1.00 90.50 97 HIS A CA 1
ATOM 744 C C . HIS A 1 97 ? 23.704 0.284 -13.458 1.00 90.50 97 HIS A C 1
ATOM 746 O O . HIS A 1 97 ? 23.904 -0.926 -13.380 1.00 90.50 97 HIS A O 1
ATOM 752 N N . GLY A 1 98 ? 22.738 0.763 -14.247 1.00 88.50 98 GLY A N 1
ATOM 753 C CA . GLY A 1 98 ? 22.001 -0.080 -15.198 1.00 88.50 98 GLY A CA 1
ATOM 754 C C . GLY A 1 98 ? 21.068 -1.130 -14.575 1.00 88.50 98 GLY A C 1
ATOM 755 O O . GLY A 1 98 ? 20.757 -2.124 -15.227 1.00 88.50 98 GLY A O 1
ATOM 756 N N . LYS A 1 99 ? 20.596 -0.931 -13.333 1.00 92.88 99 LYS A N 1
ATOM 757 C CA . LYS A 1 99 ? 19.647 -1.846 -12.655 1.00 92.88 99 LYS A CA 1
ATOM 758 C C . LYS A 1 99 ? 18.413 -2.135 -13.519 1.00 92.88 99 LYS A C 1
ATOM 760 O O . LYS A 1 99 ? 18.043 -3.288 -13.718 1.00 92.88 99 LYS A O 1
ATOM 765 N N . THR A 1 100 ? 17.815 -1.079 -14.063 1.00 88.88 100 THR A N 1
ATOM 766 C CA . THR A 1 100 ? 16.633 -1.141 -14.929 1.00 88.88 100 THR A CA 1
ATOM 767 C C . THR A 1 100 ? 16.948 -1.834 -16.246 1.00 88.88 100 THR A C 1
ATOM 769 O O . THR A 1 100 ? 16.211 -2.722 -16.656 1.00 88.88 100 THR A O 1
ATOM 772 N N . SER A 1 101 ? 18.092 -1.516 -16.855 1.00 89.25 101 SER A N 1
ATOM 773 C CA . SER A 1 101 ? 18.552 -2.140 -18.099 1.00 89.25 101 SER A CA 1
ATOM 774 C C . SER A 1 101 ? 18.761 -3.651 -17.959 1.00 89.25 101 SER A C 1
ATOM 776 O O . SER A 1 101 ? 18.439 -4.400 -18.878 1.00 89.25 101 SER A O 1
ATOM 778 N N . LEU A 1 102 ? 19.261 -4.121 -16.809 1.00 89.31 102 LEU A N 1
ATOM 779 C CA . LEU A 1 102 ? 19.414 -5.552 -16.532 1.00 89.31 102 LEU A CA 1
ATOM 780 C C . LEU A 1 102 ? 18.052 -6.264 -16.469 1.00 89.31 102 LEU A C 1
ATOM 782 O O . LEU A 1 102 ? 17.875 -7.312 -17.090 1.00 89.31 102 LEU A O 1
ATOM 786 N N . ILE A 1 103 ? 17.083 -5.682 -15.755 1.00 89.81 103 ILE A N 1
ATOM 787 C CA . ILE A 1 103 ? 15.713 -6.216 -15.675 1.00 89.81 103 ILE A CA 1
ATOM 788 C C . ILE A 1 103 ? 15.053 -6.226 -17.058 1.00 89.81 103 ILE A C 1
ATOM 790 O O . ILE A 1 103 ? 14.422 -7.213 -17.438 1.00 89.81 103 ILE A O 1
ATOM 794 N N . ASP A 1 104 ? 15.226 -5.153 -17.821 1.00 89.06 104 ASP A N 1
ATOM 795 C CA . ASP A 1 104 ? 14.698 -5.004 -19.176 1.00 89.06 104 ASP A CA 1
ATOM 796 C C . ASP A 1 104 ? 15.262 -6.058 -20.134 1.00 89.06 104 ASP A C 1
ATOM 798 O O . ASP A 1 104 ? 14.497 -6.706 -20.855 1.00 89.06 104 ASP A O 1
ATOM 802 N N . TYR A 1 105 ? 16.571 -6.319 -20.076 1.00 89.75 105 TYR A N 1
ATOM 803 C CA . TYR A 1 105 ? 17.208 -7.373 -20.866 1.00 89.75 105 TYR A CA 1
ATOM 804 C C . TYR A 1 105 ? 16.645 -8.762 -20.537 1.00 89.75 105 TYR A C 1
ATOM 806 O O . TYR A 1 105 ? 16.272 -9.508 -21.444 1.00 89.75 105 TYR A O 1
ATOM 814 N N . ILE A 1 106 ? 16.521 -9.093 -19.246 1.00 89.25 106 ILE A N 1
ATOM 815 C CA . ILE A 1 106 ? 15.949 -10.372 -18.790 1.00 89.25 106 ILE A CA 1
ATOM 816 C C . ILE A 1 106 ? 14.505 -10.531 -19.294 1.00 89.25 106 ILE A C 1
ATOM 818 O O . ILE A 1 106 ? 14.107 -11.612 -19.726 1.00 89.25 106 ILE A O 1
ATOM 822 N N . ARG A 1 107 ? 13.732 -9.441 -19.301 1.00 87.69 107 ARG A N 1
ATOM 823 C CA . ARG A 1 107 ? 12.320 -9.430 -19.708 1.00 87.69 107 ARG A CA 1
ATOM 824 C C . ARG A 1 107 ? 12.092 -9.256 -21.210 1.00 87.69 107 ARG A C 1
ATOM 826 O O . ARG A 1 107 ? 10.941 -9.309 -21.639 1.00 87.69 107 ARG A O 1
ATOM 833 N N . LYS A 1 108 ? 13.14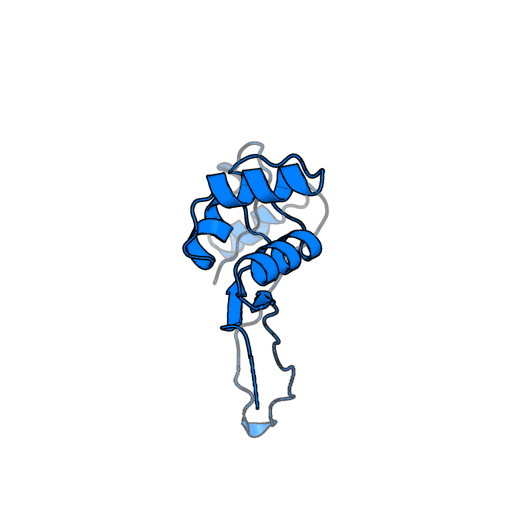6 -9.039 -22.006 1.00 85.81 108 LYS A N 1
ATOM 834 C CA . LYS A 1 108 ? 13.053 -8.647 -23.428 1.00 85.81 108 LYS A CA 1
ATOM 835 C C . LYS A 1 108 ? 12.142 -7.425 -23.631 1.00 85.81 108 LYS A C 1
ATOM 837 O O . LYS A 1 108 ? 11.341 -7.380 -24.565 1.00 85.81 108 LYS A O 1
ATOM 842 N N . ALA A 1 109 ? 12.244 -6.457 -22.726 1.00 81.81 109 ALA A N 1
ATOM 843 C CA . ALA A 1 109 ? 11.484 -5.215 -22.738 1.00 81.81 109 ALA A CA 1
ATOM 844 C C . ALA A 1 109 ? 12.432 -4.008 -22.809 1.00 81.81 109 ALA A C 1
ATOM 846 O O . ALA A 1 109 ? 13.619 -4.130 -22.537 1.00 81.81 109 ALA A O 1
ATOM 847 N N . HIS A 1 110 ? 11.895 -2.845 -23.174 1.00 76.19 110 HIS A N 1
ATOM 848 C CA . HIS A 1 110 ? 12.613 -1.567 -23.179 1.00 76.19 110 HIS A CA 1
ATOM 849 C C . HIS A 1 110 ? 11.759 -0.538 -22.435 1.00 76.19 110 HIS A C 1
ATOM 851 O O . HIS A 1 110 ? 10.993 0.219 -23.044 1.00 76.19 110 HIS A O 1
ATOM 857 N N . VAL A 1 111 ? 11.788 -0.610 -21.104 1.00 77.75 111 VAL A N 1
ATOM 858 C CA . VAL A 1 111 ? 11.031 0.274 -20.209 1.00 77.75 111 VAL A CA 1
ATOM 859 C C . VAL A 1 111 ? 11.881 1.474 -19.805 1.00 77.75 111 VAL A C 1
ATOM 861 O O . VAL A 1 111 ? 11.342 2.574 -19.726 1.00 77.75 111 VAL A O 1
ATOM 864 N N . ALA A 1 112 ? 13.197 1.298 -19.658 1.00 73.56 112 ALA A N 1
ATOM 865 C CA . ALA A 1 112 ? 14.126 2.368 -19.294 1.00 73.56 112 ALA A CA 1
ATOM 866 C C . ALA A 1 112 ? 14.036 3.587 -20.236 1.00 73.56 112 ALA A C 1
ATOM 868 O O . ALA A 1 112 ? 14.061 4.724 -19.775 1.00 73.56 112 ALA A O 1
ATOM 869 N N . ASP A 1 113 ? 13.833 3.359 -21.540 1.00 72.25 113 ASP A N 1
ATOM 870 C CA . ASP A 1 113 ? 13.707 4.423 -22.553 1.00 72.25 113 ASP A CA 1
ATOM 871 C C . ASP A 1 113 ? 12.388 5.210 -22.454 1.00 72.25 113 ASP A C 1
ATOM 873 O O . ASP A 1 113 ? 12.246 6.285 -23.040 1.00 72.25 113 ASP A O 1
ATOM 877 N N . LYS A 1 114 ? 11.391 4.661 -21.750 1.00 73.69 114 LYS A N 1
ATOM 878 C CA . LYS A 1 114 ? 10.048 5.241 -21.608 1.00 73.69 114 LYS A CA 1
ATOM 879 C C . LYS A 1 114 ? 9.842 5.940 -20.266 1.00 73.69 114 LYS A C 1
ATOM 881 O O . LYS A 1 114 ? 8.819 6.602 -20.091 1.00 73.69 114 LYS A O 1
ATOM 886 N N . GLU A 1 115 ? 10.774 5.800 -19.327 1.00 75.38 115 GLU A N 1
ATOM 887 C CA . GLU A 1 115 ? 10.702 6.459 -18.025 1.00 75.38 115 GLU A CA 1
ATOM 888 C C . GLU A 1 115 ? 11.207 7.905 -18.111 1.00 75.38 115 GLU A C 1
ATOM 890 O O . GLU A 1 115 ? 12.237 8.210 -18.716 1.00 75.38 115 GLU A O 1
ATOM 895 N N . PHE A 1 116 ? 10.460 8.824 -17.496 1.00 67.50 116 PHE A N 1
ATOM 896 C CA . PHE A 1 116 ? 10.807 10.241 -17.481 1.00 67.50 116 PHE A CA 1
ATOM 897 C C . PHE A 1 116 ? 12.166 10.448 -16.794 1.00 67.50 116 PHE A C 1
ATOM 899 O O . PHE A 1 116 ? 12.334 10.123 -15.622 1.00 67.50 116 PHE A O 1
ATOM 906 N N . GLY A 1 117 ? 13.136 10.994 -17.530 1.00 71.81 117 GLY A N 1
ATOM 907 C CA . GLY A 1 117 ? 14.493 11.224 -17.026 1.00 71.81 117 GLY A CA 1
ATOM 908 C C . GLY A 1 117 ? 15.424 10.009 -17.088 1.00 71.81 117 GLY A C 1
ATOM 909 O O . GLY A 1 117 ? 16.532 10.101 -16.571 1.00 71.81 117 GLY A O 1
ATOM 910 N N . GLY A 1 118 ? 15.013 8.896 -17.713 1.00 75.19 118 GLY A N 1
ATOM 911 C CA . GLY A 1 118 ? 15.873 7.722 -17.922 1.00 75.19 118 GLY A CA 1
ATOM 912 C C . GLY A 1 118 ? 16.241 6.961 -16.642 1.00 75.19 118 GLY A C 1
ATOM 913 O O . GLY A 1 118 ? 17.194 6.185 -16.642 1.00 75.19 118 GLY A O 1
ATOM 914 N N . ILE A 1 119 ? 15.505 7.189 -15.549 1.00 78.56 119 ILE A N 1
ATOM 915 C CA . ILE A 1 119 ? 15.719 6.552 -14.247 1.00 78.56 119 ILE A CA 1
ATOM 916 C C . ILE A 1 119 ? 14.412 5.982 -13.695 1.00 78.56 119 ILE A C 1
ATOM 918 O O . ILE A 1 119 ? 13.346 6.581 -13.829 1.00 78.56 119 ILE A O 1
ATOM 922 N N . THR A 1 120 ? 14.516 4.861 -12.982 1.00 81.69 120 THR A N 1
ATOM 923 C CA . THR A 1 120 ? 13.366 4.215 -12.339 1.00 81.69 120 THR A CA 1
ATOM 924 C C . THR A 1 120 ? 13.029 4.875 -11.013 1.00 81.69 120 THR A C 1
ATOM 926 O O . THR A 1 120 ? 13.825 4.851 -10.075 1.00 81.69 120 THR A O 1
ATOM 929 N N . GLN A 1 121 ? 11.835 5.466 -10.945 1.00 83.94 121 GLN A N 1
ATOM 930 C CA . GLN A 1 121 ? 11.310 6.173 -9.768 1.00 83.94 121 GLN A CA 1
ATOM 931 C C . GLN A 1 121 ? 10.379 5.308 -8.909 1.00 83.94 121 GLN A C 1
ATOM 933 O O . GLN A 1 121 ? 10.207 5.570 -7.721 1.00 83.94 121 GLN A O 1
ATOM 938 N N . HIS A 1 122 ? 9.771 4.281 -9.503 1.00 83.44 122 HIS A N 1
ATOM 939 C CA . HIS A 1 122 ? 8.765 3.449 -8.851 1.00 83.44 122 HIS A CA 1
ATOM 940 C C . HIS A 1 122 ? 9.264 2.018 -8.657 1.00 83.44 122 HIS A C 1
ATOM 942 O O . HIS A 1 122 ? 10.008 1.482 -9.475 1.00 83.44 122 HIS A O 1
ATOM 948 N N . ILE A 1 123 ? 8.818 1.380 -7.575 1.00 88.25 123 ILE A N 1
ATOM 949 C CA . ILE A 1 123 ? 9.039 -0.051 -7.359 1.00 88.25 123 ILE A CA 1
ATOM 950 C C . ILE A 1 123 ? 8.110 -0.823 -8.301 1.00 88.25 123 ILE A C 1
ATOM 952 O O . ILE A 1 123 ? 6.917 -0.533 -8.379 1.00 88.25 123 ILE A O 1
ATOM 956 N N . GLY A 1 124 ? 8.657 -1.819 -8.997 1.00 85.00 124 GLY A N 1
ATOM 957 C CA . GLY A 1 124 ? 7.905 -2.736 -9.849 1.00 85.00 124 GLY A CA 1
ATOM 958 C C . GLY A 1 124 ? 8.302 -4.182 -9.574 1.00 85.00 124 GLY A C 1
ATOM 959 O O . GLY A 1 124 ? 9.469 -4.466 -9.308 1.00 85.00 124 GLY A O 1
ATOM 960 N N . ALA A 1 125 ? 7.332 -5.091 -9.649 1.00 89.19 125 ALA A N 1
ATOM 961 C CA . ALA A 1 125 ? 7.547 -6.529 -9.538 1.00 89.19 125 ALA A CA 1
ATOM 962 C C . ALA A 1 125 ? 7.199 -7.203 -10.866 1.00 89.19 125 ALA A C 1
ATOM 964 O O . ALA A 1 125 ? 6.194 -6.875 -11.499 1.00 89.19 125 ALA A O 1
ATOM 965 N N . TYR A 1 126 ? 8.037 -8.148 -11.283 1.00 85.69 126 TYR A N 1
ATOM 966 C CA . TYR A 1 126 ? 7.892 -8.848 -12.553 1.00 85.69 126 TYR A CA 1
ATOM 967 C C . TYR A 1 126 ? 8.183 -10.332 -12.356 1.00 85.69 126 TYR A C 1
ATOM 969 O O . TYR A 1 126 ? 9.131 -10.687 -11.660 1.00 85.69 126 TYR A O 1
ATOM 977 N N . GLN A 1 127 ? 7.381 -11.183 -12.991 1.00 86.94 127 GLN A N 1
ATOM 978 C CA . GLN A 1 127 ? 7.620 -12.620 -13.064 1.00 86.94 127 GLN A CA 1
ATOM 979 C C . GLN A 1 127 ? 8.180 -12.949 -14.449 1.00 86.94 127 GLN A C 1
ATOM 981 O O . GLN A 1 127 ? 7.620 -12.505 -15.456 1.00 86.94 127 GLN A O 1
ATOM 986 N N . VAL A 1 128 ? 9.297 -13.678 -14.482 1.00 83.38 128 VAL A N 1
ATOM 987 C CA . VAL A 1 128 ? 10.028 -14.067 -15.699 1.00 83.38 128 VAL A CA 1
ATOM 988 C C . VAL A 1 128 ? 10.328 -15.556 -15.659 1.00 83.38 128 VAL A C 1
ATOM 990 O O . VAL A 1 128 ? 10.538 -16.064 -14.534 1.00 83.38 128 VAL A O 1
#

Radius of gyration: 24.86 Å; chains: 1; bounding box: 48×55×59 Å

Foldseek 3Di:
DDPDQAEFEDAQFDFLLRLCVRLVHPSVVLQVVCVVVVHHGDRGDTDHPVSSQVSCVVSRYGYDYPPPPPPPVPDDDDPVPDDDDDDDDDQDDDPPPCSVVVVCVVVVHDCLVVDDPSGDPDDDDDDD